Protein AF-C4A084-F1 (afdb_monomer_lite)

Sequence (92 aa):
CRCHHSLPILPFQRFTGQFCECDSLSCDRYKGQICGGHGVCQCGDCVCEEGWAGAACECTTSVDNCISSNGLICNNGGDCQCGVCRCDPFSY

Foldseek 3Di:
DADDDPDPPDPQWDQDDPVSQATFPQEDDDPNHALPVQAGRTRRATDGHPQFDDRSSQAGPDQPLQQDPVRDRVVVQADQTSSDGDGDPPRD

Structure (mmCIF, N/CA/C/O backbone):
data_AF-C4A084-F1
#
_entry.id   AF-C4A084-F1
#
loop_
_atom_site.group_PDB
_atom_site.id
_atom_site.type_symbol
_atom_site.label_atom_id
_atom_site.label_alt_id
_atom_site.label_comp_id
_atom_site.label_asym_id
_atom_site.label_entity_id
_atom_site.label_seq_id
_atom_site.pdbx_PDB_ins_code
_atom_site.Cartn_x
_atom_site.Cartn_y
_atom_site.Cartn_z
_atom_site.occupancy
_atom_site.B_iso_or_equiv
_atom_site.auth_seq_id
_atom_site.auth_comp_id
_atom_site.auth_asym_id
_atom_site.auth_atom_id
_atom_site.pdbx_PDB_model_num
ATOM 1 N N . CYS A 1 1 ? -23.176 -11.163 25.020 1.00 68.25 1 CYS A N 1
ATOM 2 C CA . CYS A 1 1 ? -22.638 -9.791 25.116 1.00 68.25 1 CYS A CA 1
ATOM 3 C C . CYS A 1 1 ? -22.740 -9.134 23.746 1.00 68.25 1 CYS A C 1
ATOM 5 O O . CYS A 1 1 ? -22.547 -9.830 22.758 1.00 68.25 1 CYS A O 1
ATOM 7 N N . ARG A 1 2 ? -23.105 -7.853 23.663 1.00 73.62 2 ARG A N 1
ATOM 8 C CA . ARG A 1 2 ? -23.054 -7.078 22.412 1.00 73.62 2 ARG A CA 1
ATOM 9 C C . ARG A 1 2 ? -22.171 -5.863 22.663 1.00 73.62 2 ARG A C 1
ATOM 11 O O . ARG A 1 2 ? -22.206 -5.331 23.770 1.00 73.62 2 ARG A O 1
ATOM 18 N N . CYS A 1 3 ? -21.390 -5.451 21.673 1.00 76.69 3 CYS A N 1
ATOM 19 C CA . CYS A 1 3 ? -20.558 -4.261 21.798 1.00 76.69 3 CYS A CA 1
ATOM 20 C C . CYS A 1 3 ? -21.436 -3.008 21.738 1.00 76.69 3 CYS A C 1
ATOM 22 O O . CYS A 1 3 ? -22.277 -2.877 20.849 1.00 76.69 3 CYS A O 1
ATOM 24 N N . HIS A 1 4 ? -21.271 -2.117 22.713 1.00 73.88 4 HIS A N 1
ATOM 25 C CA . HIS A 1 4 ? -21.988 -0.848 22.797 1.00 73.88 4 HIS A CA 1
ATOM 26 C C . HIS A 1 4 ? -20.999 0.292 22.579 1.00 73.88 4 HIS A C 1
ATOM 28 O O . HIS A 1 4 ? -19.939 0.322 23.196 1.00 73.88 4 HIS A O 1
ATOM 34 N N . HIS A 1 5 ? -21.349 1.232 21.706 1.00 72.06 5 HIS A N 1
ATOM 35 C CA . HIS A 1 5 ? -20.544 2.430 21.501 1.00 72.06 5 HIS A CA 1
ATOM 36 C C . HIS A 1 5 ? -20.829 3.404 22.646 1.00 72.06 5 HIS A C 1
ATOM 38 O O . HIS A 1 5 ? -21.983 3.738 22.908 1.00 72.06 5 HIS A O 1
ATOM 44 N N . SER A 1 6 ? -19.784 3.862 23.327 1.00 66.25 6 SER A N 1
ATOM 45 C CA . SER A 1 6 ? -19.874 4.856 24.401 1.00 66.25 6 SER A CA 1
ATOM 46 C C . SER A 1 6 ? -19.868 6.305 23.888 1.00 66.25 6 SER A C 1
ATOM 48 O O . SER A 1 6 ? -20.072 7.222 24.680 1.00 66.25 6 SER A O 1
ATOM 50 N N . LEU A 1 7 ? -19.672 6.533 22.578 1.00 61.47 7 LEU A N 1
ATOM 51 C CA . LEU A 1 7 ? -19.539 7.867 21.980 1.00 61.47 7 LEU A CA 1
ATOM 52 C C . LEU A 1 7 ? -20.443 8.054 20.740 1.00 61.47 7 LEU A C 1
ATOM 54 O O . LEU A 1 7 ? -20.287 7.330 19.757 1.00 61.47 7 LEU A O 1
ATOM 58 N N . PRO A 1 8 ? -21.349 9.052 20.729 1.00 61.00 8 PRO A N 1
ATOM 59 C CA . PRO A 1 8 ? -22.293 9.302 19.630 1.00 61.00 8 PRO A CA 1
ATOM 60 C C . PRO A 1 8 ? -21.698 10.053 18.418 1.00 61.00 8 PRO A C 1
ATOM 62 O O . PRO A 1 8 ? -22.443 10.502 17.553 1.00 61.00 8 PRO A O 1
ATOM 65 N N . ILE A 1 9 ? -20.373 10.215 18.343 1.00 55.59 9 ILE A N 1
ATOM 66 C CA . ILE A 1 9 ? -19.698 11.133 17.402 1.00 55.59 9 ILE A CA 1
ATOM 67 C C . ILE A 1 9 ? -18.982 10.449 16.230 1.00 55.59 9 ILE A C 1
ATOM 69 O O . ILE A 1 9 ? -18.622 11.132 15.274 1.00 55.59 9 ILE A O 1
ATOM 73 N N . LEU A 1 10 ? -18.795 9.126 16.253 1.00 56.38 10 LEU A N 1
ATOM 74 C CA . LEU A 1 10 ? -18.094 8.407 15.183 1.00 56.38 10 LEU A CA 1
ATOM 75 C C . LEU A 1 10 ? -18.975 7.283 14.616 1.00 56.38 10 LEU A C 1
ATOM 77 O O . LEU A 1 10 ? -18.906 6.150 15.088 1.00 56.38 10 LEU A O 1
ATOM 81 N N . PRO A 1 11 ? -19.788 7.554 13.574 1.00 58.59 11 PRO A N 1
ATOM 82 C CA . PRO A 1 11 ? -20.611 6.531 12.917 1.00 58.59 11 PRO A CA 1
ATOM 83 C C . PRO A 1 11 ? -19.793 5.408 12.244 1.00 58.59 11 PRO A C 1
ATOM 85 O O . PRO A 1 11 ? -20.367 4.410 11.812 1.00 58.59 11 PRO A O 1
ATOM 88 N N . PHE A 1 12 ? -18.464 5.551 12.179 1.00 60.22 12 PHE A N 1
ATOM 89 C CA . PHE A 1 12 ? -17.534 4.610 11.548 1.00 60.22 12 PHE A CA 1
ATOM 90 C C . PHE A 1 12 ? -16.740 3.735 12.530 1.00 60.22 12 PHE A C 1
ATOM 92 O O . PHE A 1 12 ? -16.077 2.799 12.090 1.00 60.22 12 PHE A O 1
ATOM 99 N N . GLN A 1 13 ? -16.796 4.007 13.837 1.00 66.94 13 GLN A N 1
ATOM 100 C CA . GLN A 1 13 ? -16.082 3.208 14.835 1.00 66.94 13 GLN A CA 1
ATOM 101 C C . GLN A 1 13 ? -16.926 1.998 15.195 1.00 66.94 13 GLN A C 1
ATOM 103 O O . GLN A 1 13 ? -17.996 2.160 15.769 1.00 66.94 13 GLN A O 1
ATOM 108 N N . ARG A 1 14 ? -16.489 0.799 14.815 1.00 72.38 14 ARG A N 1
ATOM 109 C CA . ARG A 1 14 ? -17.147 -0.463 15.150 1.00 72.38 14 ARG A CA 1
ATOM 110 C C . ARG A 1 14 ? -16.241 -1.256 16.066 1.00 72.38 14 ARG A C 1
ATOM 112 O O . ARG A 1 14 ? -15.103 -1.541 15.709 1.00 72.38 14 ARG A O 1
ATOM 119 N N . PHE A 1 15 ? -16.792 -1.647 17.208 1.00 77.44 15 PHE A N 1
ATOM 120 C CA . PHE A 1 15 ? -16.113 -2.549 18.123 1.00 77.44 15 PHE A CA 1
ATOM 121 C C . PHE A 1 15 ? -16.510 -3.997 17.828 1.00 77.44 15 PHE A C 1
ATOM 123 O O . PHE A 1 15 ? -17.701 -4.323 17.783 1.00 77.44 15 PHE A O 1
ATOM 130 N N . THR A 1 16 ? -15.520 -4.854 17.598 1.00 76.44 16 THR A N 1
ATOM 131 C CA . THR A 1 16 ? -15.676 -6.293 17.334 1.00 76.44 16 THR A CA 1
ATOM 132 C C . THR A 1 16 ? -14.849 -7.119 18.330 1.00 76.44 16 THR A C 1
ATOM 134 O O . THR A 1 16 ? -14.145 -6.564 19.171 1.00 76.44 16 THR A O 1
ATOM 137 N N . GLY A 1 17 ? -14.972 -8.450 18.290 1.00 77.94 17 GLY A N 1
ATOM 138 C CA . GLY A 1 17 ? -14.304 -9.356 19.237 1.00 77.94 17 GLY A CA 1
ATOM 139 C C . GLY A 1 17 ? -15.211 -9.832 20.376 1.00 77.94 17 GLY A C 1
ATOM 140 O O . GLY A 1 17 ? -16.299 -9.294 20.601 1.00 77.94 17 GLY A O 1
ATOM 141 N N . GLN A 1 18 ? -14.795 -10.892 21.074 1.00 81.12 18 GLN A N 1
ATOM 142 C CA . GLN A 1 18 ? -15.584 -11.502 22.157 1.00 81.12 18 GLN A CA 1
ATOM 143 C C . GLN A 1 18 ? -15.712 -10.562 23.365 1.00 81.12 18 GLN A C 1
ATOM 145 O O . GLN A 1 18 ? -16.722 -10.595 24.077 1.00 81.12 18 GLN A O 1
ATOM 150 N N . PHE A 1 19 ? -14.704 -9.718 23.568 1.00 84.06 19 PHE A N 1
ATOM 151 C CA . PHE A 1 19 ? -14.600 -8.755 24.655 1.00 84.06 19 PHE A CA 1
ATOM 152 C C . PHE A 1 19 ? -14.694 -7.305 24.157 1.00 84.06 19 PHE A C 1
ATOM 154 O O . PHE A 1 19 ? -14.484 -6.384 24.943 1.00 84.06 19 PHE A O 1
ATOM 161 N N . CYS A 1 20 ? -15.070 -7.097 22.887 1.00 81.06 20 CYS A N 1
ATOM 162 C CA . CYS A 1 20 ? -15.109 -5.788 22.227 1.00 81.06 20 CYS A CA 1
ATOM 163 C C . CYS A 1 20 ? -13.741 -5.083 22.207 1.00 81.06 20 CYS A C 1
ATOM 165 O O . CYS A 1 20 ? -13.657 -3.861 22.297 1.00 81.06 20 CYS A O 1
ATOM 167 N N . GLU A 1 21 ? -12.678 -5.878 22.122 1.00 80.12 21 GLU A N 1
ATOM 168 C CA . GLU A 1 21 ? -11.279 -5.467 22.147 1.00 80.12 21 GLU A CA 1
ATOM 169 C C . GLU A 1 21 ? -10.785 -4.888 20.812 1.00 80.12 21 GLU A C 1
ATOM 171 O O . GLU A 1 21 ? -9.768 -4.201 20.780 1.00 80.12 21 GLU A O 1
ATOM 176 N N . CYS A 1 22 ? -11.503 -5.148 19.719 1.00 81.88 22 CYS A N 1
ATOM 177 C CA . CYS A 1 22 ? -11.114 -4.744 18.374 1.00 81.88 22 CYS A CA 1
ATOM 178 C C . CYS A 1 22 ? -11.828 -3.465 17.956 1.00 81.88 22 CYS A C 1
ATOM 180 O O . CYS A 1 22 ? -13.055 -3.423 17.973 1.00 81.88 22 CYS A O 1
ATOM 182 N N . ASP A 1 23 ? -11.084 -2.469 17.484 1.00 79.06 23 ASP A N 1
ATOM 183 C CA . ASP A 1 23 ? -11.619 -1.226 16.928 1.00 79.06 23 ASP A CA 1
ATOM 184 C C . ASP A 1 23 ? -11.351 -1.156 15.413 1.00 79.06 23 ASP A C 1
ATOM 186 O O . ASP A 1 23 ? -10.242 -1.405 14.943 1.00 79.06 23 ASP A O 1
ATOM 190 N N . SER A 1 24 ? -12.377 -0.842 14.620 1.00 73.69 24 SER A N 1
ATOM 191 C CA . SER A 1 24 ? -12.263 -0.707 13.162 1.00 73.69 24 SER A CA 1
ATOM 192 C C . SER A 1 24 ? -11.627 0.608 12.680 1.00 73.69 24 SER A C 1
ATOM 194 O O . SER A 1 24 ? -11.582 0.851 11.475 1.00 73.69 24 SER A O 1
ATOM 196 N N . LEU A 1 25 ? -11.185 1.488 13.582 1.00 75.62 25 LEU A N 1
ATOM 197 C CA . LEU A 1 25 ? -10.520 2.760 13.275 1.00 75.62 25 LEU A CA 1
ATOM 198 C C . LEU A 1 25 ? -9.068 2.832 13.755 1.00 75.62 25 LEU A C 1
ATOM 200 O O . LEU A 1 25 ? -8.388 3.815 13.456 1.00 75.62 25 LEU A O 1
ATOM 204 N N . SER A 1 26 ? -8.594 1.824 14.486 1.00 82.19 26 SER A N 1
ATOM 205 C CA . SER A 1 26 ? -7.250 1.799 15.070 1.00 82.19 26 SER A CA 1
ATOM 206 C C . SER A 1 26 ? -6.164 1.254 14.138 1.00 82.19 26 SER A C 1
ATOM 208 O O . SER A 1 26 ? -5.034 1.094 14.584 1.00 82.19 26 SER A O 1
ATOM 210 N N . CYS A 1 27 ? -6.479 0.964 12.873 1.00 88.25 27 CYS A N 1
ATOM 211 C CA . CYS A 1 27 ? -5.481 0.510 11.904 1.00 88.25 27 CYS A CA 1
ATOM 212 C C . CYS A 1 27 ? -4.603 1.650 11.373 1.00 88.25 27 CYS A C 1
ATOM 214 O O . CYS A 1 27 ? -4.960 2.834 11.443 1.00 88.25 27 CYS A O 1
ATOM 216 N N . ASP A 1 28 ? -3.480 1.264 10.769 1.00 89.50 28 ASP A N 1
ATOM 217 C CA . ASP A 1 28 ? -2.538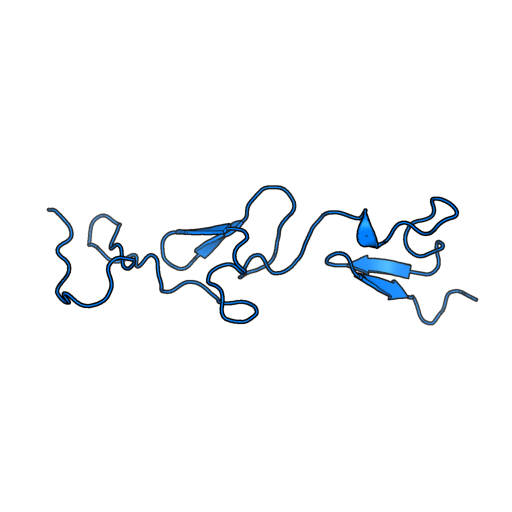 2.196 10.169 1.00 89.50 28 ASP A CA 1
ATOM 218 C C . ASP A 1 28 ? -3.162 3.025 9.044 1.00 89.50 28 ASP A C 1
ATOM 220 O O . ASP A 1 28 ? -4.083 2.617 8.322 1.00 89.50 28 ASP A O 1
ATOM 224 N N . ARG A 1 29 ? -2.640 4.244 8.903 1.00 92.06 29 ARG A N 1
ATOM 225 C CA . ARG A 1 29 ? -3.089 5.205 7.903 1.00 92.06 29 ARG A CA 1
ATOM 226 C C . ARG A 1 29 ? -1.984 5.498 6.913 1.00 92.06 29 ARG A C 1
ATOM 228 O O . ARG A 1 29 ? -0.877 5.862 7.298 1.00 92.06 29 ARG A O 1
ATOM 235 N N . TYR A 1 30 ? -2.342 5.496 5.638 1.00 92.94 30 TYR A N 1
ATOM 236 C CA . TYR A 1 30 ? -1.489 5.990 4.572 1.00 92.94 30 TYR A CA 1
ATOM 237 C C . TYR A 1 30 ? -2.165 7.173 3.885 1.00 92.94 30 TYR A C 1
ATOM 239 O O . TYR A 1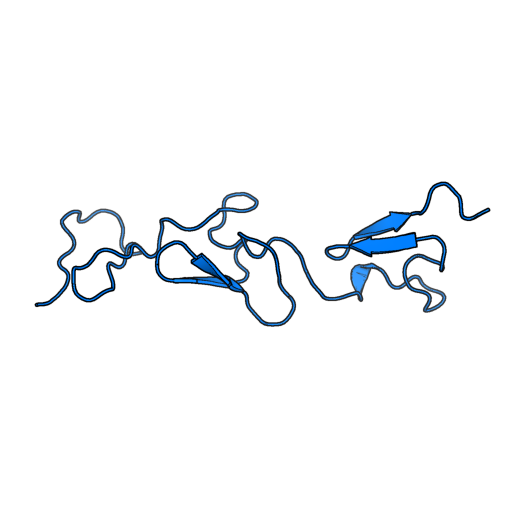 30 ? -3.353 7.130 3.570 1.00 92.94 30 TYR A O 1
ATOM 247 N N . LYS A 1 31 ? -1.429 8.283 3.731 1.00 89.81 31 LYS A N 1
ATOM 248 C CA . LYS A 1 31 ? -1.945 9.554 3.177 1.00 89.81 31 LYS A CA 1
ATOM 249 C C . LYS A 1 31 ? -3.260 10.032 3.831 1.00 89.81 31 LYS A C 1
ATOM 251 O O . LYS A 1 31 ? -4.108 10.640 3.186 1.00 89.81 31 LYS A O 1
ATOM 256 N N . GLY A 1 32 ? -3.427 9.764 5.129 1.00 88.56 32 GLY A N 1
ATOM 257 C CA . GLY A 1 32 ? -4.606 10.150 5.919 1.00 88.56 32 GLY A CA 1
ATOM 258 C C . GLY A 1 32 ? -5.788 9.170 5.862 1.00 88.56 32 GLY A C 1
ATOM 259 O O . GLY A 1 32 ? -6.723 9.311 6.656 1.00 88.56 32 GLY A O 1
ATOM 260 N N . GLN A 1 33 ? -5.736 8.149 5.004 1.00 91.06 33 GLN A N 1
ATOM 261 C CA . GLN A 1 33 ? -6.775 7.127 4.871 1.00 91.06 33 GLN A CA 1
ATOM 262 C C . GLN A 1 33 ? -6.400 5.857 5.639 1.00 91.06 33 GLN A C 1
ATOM 264 O O . GLN A 1 33 ? -5.253 5.420 5.596 1.00 91.06 33 GLN A O 1
ATOM 269 N N . ILE A 1 34 ? -7.368 5.280 6.355 1.00 89.50 34 ILE A N 1
ATOM 270 C CA . ILE A 1 34 ? -7.205 3.997 7.056 1.00 89.50 34 ILE A CA 1
ATOM 271 C C . ILE A 1 34 ? -6.985 2.911 6.007 1.00 89.50 34 ILE A C 1
ATOM 273 O O . ILE A 1 34 ? -7.717 2.878 5.016 1.00 89.50 34 ILE A O 1
ATOM 277 N N . CYS A 1 35 ? -5.961 2.079 6.201 1.00 92.62 35 CYS A N 1
ATOM 278 C CA . CYS A 1 35 ? -5.545 1.070 5.228 1.00 92.62 35 CYS A CA 1
ATOM 279 C C . CYS A 1 35 ? -5.363 1.651 3.820 1.00 92.62 35 CYS A C 1
ATOM 281 O O . CYS A 1 35 ? -5.745 1.031 2.832 1.00 92.62 35 CYS A O 1
ATOM 283 N N . GLY A 1 36 ? -4.881 2.900 3.734 1.00 92.56 36 GLY A N 1
ATOM 284 C CA . GLY A 1 36 ? -4.596 3.574 2.468 1.00 92.56 36 GLY A CA 1
ATOM 285 C C . GLY A 1 36 ? -5.815 3.780 1.570 1.00 92.56 36 GLY A C 1
ATOM 286 O O . GLY A 1 36 ? -5.644 4.199 0.435 1.00 92.56 36 GLY A O 1
ATOM 287 N N . GLY A 1 37 ? -7.028 3.498 2.065 1.00 92.81 37 GLY A N 1
ATOM 288 C CA . GLY A 1 37 ? -8.243 3.437 1.252 1.00 92.81 37 GLY A CA 1
ATOM 289 C C . GLY A 1 37 ? -8.363 2.177 0.385 1.00 92.81 37 GLY A C 1
ATOM 290 O O . GLY A 1 37 ? -9.299 2.096 -0.403 1.00 92.81 37 GLY A O 1
ATOM 291 N N . HIS A 1 38 ? -7.452 1.213 0.539 1.00 94.12 38 HIS A N 1
ATOM 292 C CA . HIS A 1 38 ? -7.319 0.002 -0.280 1.00 94.12 38 HIS A CA 1
ATOM 293 C C . HIS A 1 38 ? -7.410 -1.277 0.558 1.00 94.12 38 HIS A C 1
ATOM 295 O O . HIS A 1 38 ? -6.768 -2.290 0.277 1.00 94.12 38 HIS A O 1
ATOM 301 N N . GLY A 1 39 ? -8.164 -1.218 1.650 1.00 92.81 39 GLY A N 1
ATOM 302 C CA . GLY A 1 39 ? -8.303 -2.329 2.571 1.00 92.81 39 GLY A CA 1
ATOM 303 C C . GLY A 1 39 ? -9.348 -2.074 3.639 1.00 92.81 39 GLY A C 1
ATOM 304 O O . GLY A 1 39 ? -9.827 -0.954 3.840 1.00 92.81 39 GLY A O 1
ATOM 305 N N . VAL A 1 40 ? -9.684 -3.142 4.350 1.00 89.38 40 VAL A N 1
ATOM 306 C CA . VAL A 1 40 ? -10.624 -3.122 5.465 1.00 89.38 40 VAL A CA 1
ATOM 307 C C . VAL A 1 40 ? -9.852 -3.292 6.764 1.00 89.38 40 VAL A C 1
ATOM 309 O O . VAL A 1 40 ? -9.081 -4.233 6.925 1.00 89.38 40 VAL A O 1
ATOM 312 N N . CYS A 1 41 ? -10.084 -2.388 7.711 1.00 88.31 41 CYS A N 1
ATOM 313 C CA . CYS A 1 41 ? -9.507 -2.491 9.044 1.00 88.31 41 CYS A CA 1
ATOM 314 C C . CYS A 1 41 ? -10.210 -3.587 9.852 1.00 88.31 41 CYS A C 1
ATOM 316 O O . CYS A 1 41 ? -11.411 -3.498 10.132 1.00 88.31 41 CYS A O 1
ATOM 318 N N . GLN A 1 42 ? -9.453 -4.602 10.257 1.00 87.00 42 GLN A N 1
ATOM 319 C CA . GLN A 1 42 ? -9.914 -5.713 11.071 1.00 87.00 42 GLN A CA 1
ATOM 320 C C . GLN A 1 42 ? -9.057 -5.813 12.336 1.00 87.00 42 GLN A C 1
ATOM 322 O O . GLN A 1 42 ? -7.974 -6.376 12.330 1.00 87.00 42 GLN A O 1
ATOM 327 N N . CYS A 1 43 ? -9.580 -5.292 13.451 1.00 83.00 43 CYS A N 1
ATOM 328 C CA . CYS A 1 43 ? -8.944 -5.392 14.771 1.00 83.00 43 CYS A CA 1
ATOM 329 C C . CYS A 1 43 ? -7.528 -4.787 14.866 1.00 83.00 43 CYS A C 1
ATOM 331 O O . CYS A 1 43 ? -6.671 -5.320 15.560 1.00 83.00 43 CYS A O 1
ATOM 333 N N . GLY A 1 44 ? -7.280 -3.663 14.192 1.00 83.56 44 GLY A N 1
ATOM 334 C CA . GLY A 1 44 ? -5.956 -3.028 14.167 1.00 83.56 44 GLY A CA 1
ATOM 335 C C . GLY A 1 44 ? -5.066 -3.478 13.008 1.00 83.56 44 GLY A C 1
ATOM 336 O O . GLY A 1 44 ? -4.120 -2.766 12.690 1.00 83.56 44 GLY A O 1
ATOM 337 N N . ASP A 1 45 ? -5.431 -4.554 12.309 1.00 88.75 45 ASP A N 1
ATOM 338 C CA . ASP A 1 45 ? -4.738 -5.004 11.106 1.00 88.75 45 ASP A CA 1
ATOM 339 C C . ASP A 1 45 ? -5.493 -4.600 9.837 1.00 88.75 45 ASP A C 1
ATOM 341 O O . ASP A 1 45 ? -6.720 -4.715 9.743 1.00 88.75 45 ASP A O 1
ATOM 345 N N . CYS A 1 46 ? -4.760 -4.144 8.826 1.00 92.06 46 CYS A N 1
ATOM 346 C CA . CYS A 1 46 ? -5.330 -3.862 7.518 1.00 92.06 46 CYS A CA 1
ATOM 347 C C . CYS A 1 46 ? -5.391 -5.123 6.659 1.00 92.06 46 CYS A C 1
ATOM 349 O O . CYS A 1 46 ? -4.369 -5.689 6.275 1.00 92.06 46 CYS A O 1
ATOM 351 N N . VAL A 1 47 ? -6.605 -5.530 6.301 1.00 93.06 47 VAL A N 1
ATOM 352 C CA . VAL A 1 47 ? -6.836 -6.563 5.293 1.00 93.06 47 VAL A CA 1
ATOM 353 C C . VAL A 1 47 ? -6.906 -5.879 3.936 1.00 93.06 47 VAL A C 1
ATOM 355 O O . VAL A 1 47 ? -7.911 -5.248 3.605 1.00 93.06 47 VAL A O 1
ATOM 358 N N . CYS A 1 48 ? -5.815 -5.960 3.180 1.00 95.00 48 CYS A N 1
ATOM 359 C CA . CYS A 1 48 ? -5.699 -5.298 1.886 1.00 95.00 48 CYS A CA 1
ATOM 360 C C . CYS A 1 48 ? -6.560 -5.954 0.810 1.00 95.00 48 CYS A C 1
ATOM 362 O O . CYS A 1 48 ? -6.752 -7.171 0.792 1.00 95.00 48 CYS A O 1
ATOM 364 N N . GLU A 1 49 ? -7.069 -5.124 -0.095 1.00 95.19 49 GLU A N 1
ATOM 365 C CA . GLU A 1 49 ? -7.738 -5.567 -1.311 1.00 95.19 49 GLU A CA 1
ATOM 366 C C . GLU A 1 49 ? -6.746 -6.251 -2.265 1.00 95.19 49 GLU A C 1
ATOM 368 O O . GLU A 1 49 ? -5.528 -6.058 -2.184 1.00 95.19 49 GLU A O 1
ATOM 373 N N . GLU A 1 50 ? -7.264 -7.054 -3.198 1.00 94.19 50 GLU A N 1
ATOM 374 C CA . GLU A 1 50 ? -6.435 -7.649 -4.247 1.00 94.19 50 GLU A CA 1
ATOM 375 C C . GLU A 1 50 ? -5.696 -6.551 -5.024 1.00 94.19 50 GLU A C 1
ATOM 377 O O . GLU A 1 50 ? -6.280 -5.545 -5.425 1.00 94.19 50 GLU A O 1
ATOM 382 N N . GLY A 1 51 ? -4.392 -6.736 -5.234 1.00 92.50 51 GLY A N 1
ATOM 383 C CA . GLY A 1 51 ? -3.562 -5.712 -5.870 1.00 92.50 51 GLY A CA 1
ATOM 384 C C . GLY A 1 51 ? -2.873 -4.747 -4.897 1.00 92.50 51 GLY A C 1
ATOM 385 O O . GLY A 1 51 ? -2.160 -3.855 -5.363 1.00 92.50 51 GLY A O 1
ATOM 386 N N . TRP A 1 52 ? -3.052 -4.912 -3.579 1.00 95.00 52 TRP A N 1
ATOM 387 C CA . TRP A 1 52 ? -2.453 -4.064 -2.543 1.00 95.00 52 TRP A CA 1
ATOM 388 C C . TRP A 1 52 ? -1.764 -4.865 -1.436 1.00 95.00 52 TRP A C 1
ATOM 390 O O . TRP A 1 52 ? -2.133 -5.992 -1.114 1.00 95.00 52 TRP A O 1
ATOM 400 N N . ALA A 1 53 ? -0.730 -4.267 -0.858 1.00 92.88 53 ALA A N 1
ATOM 401 C CA . ALA A 1 53 ? 0.111 -4.827 0.188 1.00 92.88 53 ALA A CA 1
ATOM 402 C C . ALA A 1 53 ? 0.679 -3.709 1.079 1.00 92.88 53 ALA A C 1
ATOM 404 O O . ALA A 1 53 ? 0.545 -2.521 0.780 1.00 92.88 53 ALA A O 1
ATOM 405 N N . GLY A 1 54 ? 1.355 -4.097 2.159 1.00 92.44 54 GLY A N 1
ATOM 406 C CA . GLY A 1 54 ? 1.885 -3.175 3.168 1.00 92.44 54 GLY A CA 1
ATOM 407 C C . GLY A 1 54 ? 1.011 -3.122 4.420 1.00 92.44 54 GLY A C 1
ATOM 408 O O . GLY A 1 54 ? -0.105 -3.639 4.428 1.00 92.44 54 GLY A O 1
ATOM 409 N N . ALA A 1 55 ? 1.536 -2.529 5.492 1.00 91.88 55 ALA A N 1
ATOM 410 C CA . ALA A 1 55 ? 0.853 -2.485 6.789 1.00 91.88 55 ALA A CA 1
ATOM 411 C C . ALA A 1 55 ? -0.419 -1.625 6.747 1.00 91.88 55 ALA A C 1
ATOM 413 O O . ALA A 1 55 ? -1.400 -1.914 7.423 1.00 91.88 55 ALA A O 1
ATOM 414 N N . ALA A 1 56 ? -0.419 -0.600 5.898 1.00 93.81 56 ALA A N 1
ATOM 415 C CA . ALA A 1 56 ? -1.538 0.287 5.649 1.00 93.81 56 ALA A CA 1
ATOM 416 C C . ALA A 1 56 ? -2.068 0.131 4.217 1.00 93.81 56 ALA A C 1
ATOM 418 O O . ALA A 1 56 ? -2.650 1.078 3.699 1.00 93.81 56 ALA A O 1
ATOM 419 N N . CYS A 1 57 ? -1.844 -1.012 3.557 1.00 95.38 57 CYS A N 1
ATOM 420 C CA . CYS A 1 57 ? -2.203 -1.241 2.151 1.00 95.38 57 CYS A CA 1
ATOM 421 C C . CYS A 1 57 ? -1.735 -0.117 1.212 1.00 95.38 57 CYS A C 1
ATOM 423 O O . CYS A 1 57 ? -2.429 0.291 0.284 1.00 95.38 57 CYS A O 1
ATOM 425 N N . GLU A 1 58 ? -0.555 0.428 1.488 1.00 93.50 58 GLU A N 1
ATOM 426 C CA . GLU A 1 58 ? 0.022 1.572 0.792 1.00 93.50 58 GLU A CA 1
ATOM 427 C C . GLU A 1 58 ? 0.717 1.205 -0.522 1.00 93.50 58 GLU A C 1
ATOM 429 O O . GLU A 1 58 ? 1.036 2.081 -1.330 1.00 93.50 58 GLU A O 1
ATOM 434 N N . CYS A 1 59 ? 0.998 -0.080 -0.721 1.00 94.69 59 CYS A N 1
ATOM 435 C CA . CYS A 1 59 ? 1.837 -0.579 -1.794 1.00 94.69 59 CYS A CA 1
ATOM 436 C C . CYS A 1 59 ? 0.991 -1.339 -2.809 1.00 94.69 59 CYS A C 1
ATOM 438 O O . CYS A 1 59 ? 0.455 -2.397 -2.492 1.00 94.69 59 CYS A O 1
ATOM 440 N N . THR A 1 60 ? 0.895 -0.848 -4.044 1.00 93.06 60 THR A N 1
ATOM 441 C CA . THR A 1 60 ? 0.261 -1.641 -5.101 1.00 93.06 60 THR A CA 1
ATOM 442 C C . THR A 1 60 ? 1.182 -2.775 -5.550 1.00 93.06 60 THR A C 1
ATOM 444 O O . THR A 1 60 ? 2.383 -2.581 -5.746 1.00 93.06 60 THR A O 1
AT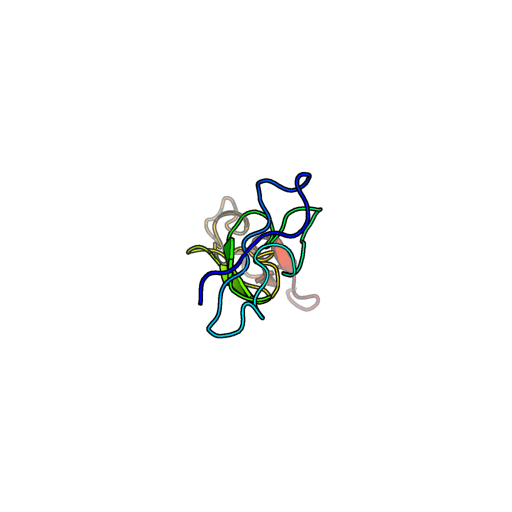OM 447 N N . THR A 1 61 ? 0.624 -3.970 -5.720 1.00 91.06 61 THR A N 1
ATOM 448 C CA . THR A 1 61 ? 1.315 -5.124 -6.306 1.00 91.06 61 THR A CA 1
ATOM 449 C C . THR A 1 61 ? 1.196 -5.158 -7.830 1.00 91.06 61 THR A C 1
ATOM 451 O O . THR A 1 61 ? 1.838 -5.991 -8.469 1.00 91.06 61 THR A O 1
ATOM 454 N N . SER A 1 62 ? 0.416 -4.246 -8.429 1.00 91.44 62 SER A N 1
ATOM 455 C CA . SER A 1 62 ? 0.378 -4.082 -9.881 1.00 91.44 62 SER A CA 1
ATOM 456 C C . SER A 1 62 ? 1.688 -3.480 -10.395 1.00 91.44 62 SER A C 1
ATOM 458 O O . SER A 1 62 ? 2.255 -2.548 -9.817 1.00 91.44 62 SER A O 1
ATOM 460 N N . VAL A 1 63 ? 2.140 -4.005 -11.533 1.00 90.94 63 VAL A N 1
ATOM 461 C CA . VAL A 1 63 ? 3.292 -3.498 -12.286 1.00 90.94 63 VAL A CA 1
ATOM 462 C C . VAL A 1 63 ? 2.881 -2.606 -13.453 1.00 90.94 63 VAL A C 1
ATOM 464 O O . VAL A 1 63 ? 3.756 -2.108 -14.153 1.00 90.94 63 VAL A O 1
ATOM 467 N N . ASP A 1 64 ? 1.583 -2.363 -13.658 1.00 91.38 64 ASP A N 1
ATOM 468 C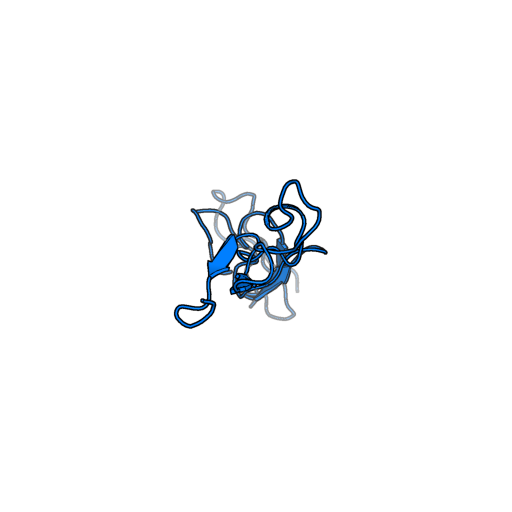 CA . ASP A 1 64 ? 1.067 -1.644 -14.832 1.00 91.38 64 ASP A CA 1
ATOM 469 C C . ASP A 1 64 ? 1.689 -0.247 -14.960 1.00 91.38 64 ASP A C 1
ATOM 471 O O . ASP A 1 64 ? 2.107 0.163 -16.041 1.00 91.38 64 ASP A O 1
ATOM 475 N N . ASN A 1 65 ? 1.855 0.449 -13.831 1.00 89.94 65 ASN A N 1
ATOM 476 C CA . ASN A 1 65 ? 2.483 1.775 -13.771 1.00 89.94 65 ASN A CA 1
ATOM 477 C C . ASN A 1 65 ? 4.002 1.759 -14.028 1.00 89.94 65 ASN A C 1
ATOM 479 O O . ASN A 1 65 ? 4.607 2.810 -14.229 1.00 89.94 65 ASN A O 1
ATOM 483 N N . CYS A 1 66 ? 4.625 0.583 -14.010 1.00 93.38 66 CYS A N 1
ATOM 484 C CA . CYS A 1 66 ? 6.055 0.390 -14.232 1.00 93.38 66 CYS A CA 1
ATOM 485 C C . CYS A 1 66 ? 6.385 -0.095 -15.650 1.00 93.38 66 CYS A C 1
ATOM 487 O O . CYS A 1 66 ? 7.565 -0.179 -16.001 1.00 93.38 66 CYS A O 1
ATOM 489 N N . ILE A 1 67 ? 5.381 -0.431 -16.464 1.00 93.56 67 ILE A N 1
ATOM 490 C CA . ILE A 1 67 ? 5.580 -0.858 -17.850 1.00 93.56 67 ILE A CA 1
ATOM 491 C C . ILE A 1 67 ? 5.854 0.382 -18.710 1.00 93.56 67 ILE A C 1
ATOM 493 O O . ILE A 1 67 ? 5.028 1.285 -18.820 1.00 93.56 67 ILE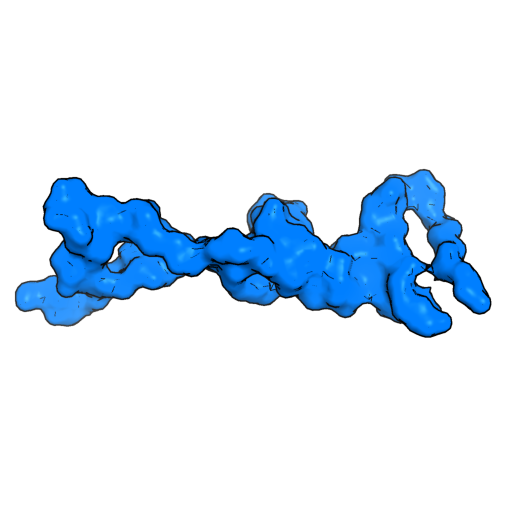 A O 1
ATOM 497 N N . SER A 1 68 ? 7.034 0.439 -19.329 1.00 90.50 68 SER A N 1
ATOM 498 C CA . SER A 1 68 ? 7.386 1.490 -20.291 1.00 90.50 68 SER A CA 1
ATOM 499 C C . SER A 1 68 ? 6.723 1.266 -21.653 1.00 90.50 68 SER A C 1
ATOM 501 O O . SER A 1 68 ? 6.191 0.200 -21.953 1.00 90.50 68 SER A O 1
ATOM 503 N N . SER A 1 69 ? 6.795 2.269 -22.530 1.00 91.44 69 SER A N 1
ATOM 504 C CA . SER A 1 69 ? 6.231 2.220 -23.890 1.00 91.44 69 SER A CA 1
ATOM 505 C C . SER A 1 69 ? 6.788 1.092 -24.771 1.00 91.44 69 SER A C 1
ATOM 507 O O . SER A 1 69 ? 6.156 0.707 -25.751 1.00 91.44 69 SER A O 1
ATOM 509 N N . ASN A 1 70 ? 7.952 0.547 -24.421 1.00 90.56 70 ASN A N 1
ATOM 510 C CA . ASN A 1 70 ? 8.575 -0.617 -25.054 1.00 90.56 70 ASN A CA 1
ATOM 511 C C . ASN A 1 70 ? 8.095 -1.969 -24.483 1.00 90.56 70 ASN A C 1
ATOM 513 O O . ASN A 1 70 ? 8.598 -3.008 -24.902 1.00 90.56 70 ASN A O 1
ATOM 517 N N . GLY A 1 71 ? 7.162 -1.973 -23.526 1.00 91.31 71 GLY A N 1
ATOM 518 C CA . GLY A 1 71 ? 6.653 -3.176 -22.864 1.00 91.31 71 GLY A CA 1
ATOM 519 C C . GLY A 1 71 ? 7.562 -3.737 -21.765 1.00 91.31 71 GLY A C 1
ATOM 520 O O . GLY A 1 71 ? 7.230 -4.761 -21.174 1.00 91.31 71 GLY A O 1
ATOM 521 N N . LEU A 1 72 ? 8.696 -3.092 -21.471 1.00 91.88 72 LEU A N 1
ATOM 522 C CA . LEU A 1 72 ? 9.612 -3.526 -20.417 1.00 91.88 72 LEU A CA 1
ATOM 523 C C . LEU A 1 72 ? 9.223 -2.911 -19.071 1.00 91.88 72 LEU A C 1
ATOM 525 O O . LEU A 1 72 ? 8.953 -1.712 -18.978 1.00 91.88 72 LEU A O 1
ATOM 529 N N . ILE A 1 73 ? 9.275 -3.718 -18.011 1.00 91.56 73 ILE A N 1
ATOM 530 C CA . ILE A 1 73 ? 9.148 -3.234 -16.633 1.00 91.56 73 ILE A CA 1
ATOM 531 C C . ILE A 1 73 ? 10.420 -2.454 -16.296 1.00 91.56 73 ILE A C 1
ATOM 533 O O . ILE A 1 73 ? 11.524 -2.989 -16.392 1.00 91.56 73 ILE A O 1
ATOM 537 N N . CYS A 1 74 ? 10.269 -1.171 -15.962 1.00 91.94 74 CYS A N 1
ATOM 538 C CA . CYS A 1 74 ? 11.363 -0.274 -15.578 1.00 91.94 74 CYS A CA 1
ATOM 539 C C . CYS A 1 74 ? 12.557 -0.275 -16.551 1.00 91.94 74 CYS A C 1
ATOM 541 O O . CYS A 1 74 ? 13.705 -0.139 -16.136 1.00 91.94 74 CYS A O 1
ATOM 543 N N . ASN A 1 75 ? 12.291 -0.451 -17.855 1.00 90.88 75 ASN A N 1
ATOM 544 C CA . ASN A 1 75 ? 13.308 -0.579 -18.909 1.00 90.88 75 ASN A CA 1
ATOM 545 C C . ASN A 1 75 ? 14.393 -1.637 -18.633 1.00 90.88 75 ASN A C 1
ATOM 547 O O . ASN A 1 75 ? 15.484 -1.539 -19.186 1.00 90.88 75 ASN A O 1
ATOM 551 N N . ASN A 1 76 ? 14.101 -2.650 -17.807 1.00 89.25 76 ASN A N 1
ATOM 552 C CA . ASN A 1 76 ? 15.066 -3.668 -17.374 1.00 89.25 76 ASN A CA 1
ATOM 553 C C . ASN A 1 76 ? 16.286 -3.094 -16.612 1.00 89.25 76 ASN A C 1
ATOM 555 O O . ASN A 1 76 ? 17.322 -3.743 -16.512 1.00 89.25 76 ASN A O 1
ATOM 559 N N . GLY A 1 77 ? 16.168 -1.864 -16.099 1.00 90.06 77 GLY A N 1
ATOM 560 C CA . GLY A 1 77 ? 17.203 -1.152 -15.341 1.00 90.06 77 GLY A CA 1
ATOM 561 C C . GLY A 1 77 ? 16.870 -1.015 -13.856 1.00 90.06 77 GLY A C 1
ATOM 562 O O . GLY A 1 77 ? 17.332 -0.088 -13.197 1.00 90.06 77 GLY A O 1
ATOM 563 N N . GLY A 1 78 ? 15.991 -1.866 -13.331 1.00 91.44 78 GLY A N 1
ATOM 564 C CA . GLY A 1 78 ? 15.588 -1.852 -11.930 1.00 91.44 78 GLY A CA 1
ATOM 565 C C . GLY A 1 78 ? 14.294 -2.608 -11.675 1.00 91.44 78 GLY A C 1
ATOM 566 O O . GLY A 1 78 ? 13.757 -3.268 -12.565 1.00 91.44 78 GLY A O 1
ATOM 567 N N . ASP A 1 79 ? 13.775 -2.452 -10.461 1.00 91.38 79 ASP A N 1
ATOM 568 C CA . ASP A 1 79 ? 12.623 -3.199 -9.965 1.00 91.38 79 ASP A CA 1
ATOM 569 C C . ASP A 1 79 ? 11.397 -2.302 -9.787 1.00 91.38 79 ASP A C 1
ATOM 571 O O . ASP A 1 79 ? 11.488 -1.168 -9.311 1.00 91.38 79 ASP A O 1
ATOM 575 N N . CYS A 1 80 ? 10.216 -2.828 -10.108 1.00 92.88 80 CYS A N 1
ATOM 576 C CA . CYS A 1 80 ? 8.958 -2.166 -9.783 1.00 92.88 80 CYS A CA 1
ATOM 577 C C . CYS A 1 80 ? 8.589 -2.441 -8.322 1.00 92.88 80 CYS A C 1
ATOM 579 O O . CYS A 1 80 ? 8.295 -3.577 -7.953 1.00 92.88 80 CYS A O 1
ATOM 581 N N . GLN A 1 81 ? 8.580 -1.403 -7.487 1.00 92.25 81 GLN A N 1
ATOM 582 C CA . GLN A 1 81 ? 8.198 -1.493 -6.081 1.00 92.25 81 GLN A CA 1
ATOM 583 C C . GLN A 1 81 ? 7.035 -0.543 -5.808 1.00 92.25 81 GLN A C 1
ATOM 585 O O . GLN A 1 81 ? 7.161 0.667 -5.983 1.00 92.25 81 GLN A O 1
ATOM 590 N N . CYS A 1 82 ? 5.896 -1.088 -5.373 1.00 91.94 82 CYS A N 1
ATOM 591 C CA . CYS A 1 82 ? 4.693 -0.310 -5.064 1.00 91.94 82 CYS A CA 1
ATOM 592 C C . CYS A 1 82 ? 4.198 0.556 -6.237 1.00 91.94 82 CYS A C 1
ATOM 594 O O . CYS A 1 82 ? 3.783 1.698 -6.035 1.00 91.94 82 CYS A O 1
ATOM 596 N N . GLY A 1 83 ? 4.284 0.041 -7.469 1.00 91.00 83 GLY A N 1
ATOM 597 C CA . GLY A 1 83 ? 3.921 0.775 -8.687 1.00 91.00 83 GLY A CA 1
ATOM 598 C C . GLY A 1 83 ? 4.908 1.878 -9.085 1.00 91.00 83 GLY A C 1
ATOM 599 O O . GLY A 1 83 ? 4.586 2.698 -9.943 1.00 91.00 83 GLY A O 1
ATOM 600 N N . VAL A 1 84 ? 6.094 1.918 -8.470 1.00 92.31 84 VAL A N 1
ATOM 601 C CA . VAL A 1 84 ? 7.156 2.883 -8.768 1.00 92.31 84 VAL A CA 1
ATOM 602 C C . VAL A 1 84 ? 8.423 2.141 -9.176 1.00 92.31 84 VAL A C 1
ATOM 604 O O . VAL A 1 84 ? 8.886 1.241 -8.477 1.00 92.31 84 VAL A O 1
ATOM 607 N N . CYS A 1 85 ? 9.021 2.542 -10.296 1.00 93.12 85 CYS A N 1
ATOM 608 C CA . CYS A 1 85 ? 10.310 2.008 -10.718 1.00 93.12 85 CYS A CA 1
ATOM 609 C C . CYS A 1 85 ? 11.434 2.502 -9.811 1.00 93.12 85 CYS A C 1
ATOM 611 O O . CYS A 1 85 ? 11.728 3.698 -9.757 1.00 93.12 85 CYS A O 1
ATOM 613 N N . ARG A 1 86 ? 12.087 1.568 -9.125 1.00 92.81 86 ARG A N 1
ATOM 614 C CA . ARG A 1 86 ? 13.315 1.802 -8.378 1.00 92.81 86 ARG A CA 1
ATOM 615 C C . ARG A 1 86 ? 14.482 1.312 -9.235 1.00 92.81 86 ARG A C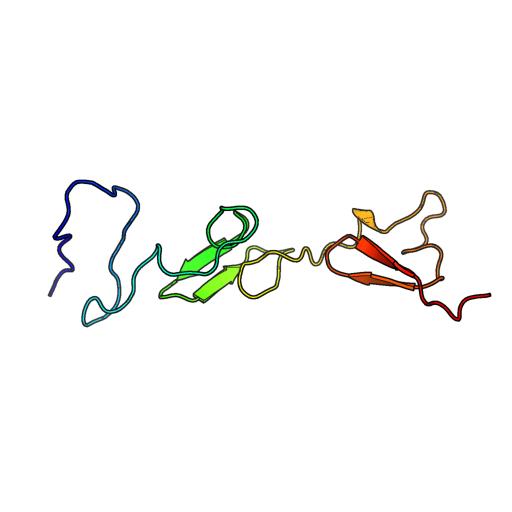 1
ATOM 617 O O . ARG A 1 86 ? 14.748 0.116 -9.301 1.00 92.81 86 ARG A O 1
ATOM 624 N N . CYS A 1 87 ? 15.130 2.247 -9.928 1.00 90.69 87 CYS A N 1
ATOM 625 C CA . CYS A 1 87 ? 16.266 1.943 -10.797 1.00 90.69 87 CYS A CA 1
ATOM 626 C C . CYS A 1 87 ? 17.459 1.426 -9.985 1.00 90.69 87 CYS A C 1
ATOM 628 O O . CYS A 1 87 ? 17.765 1.972 -8.920 1.00 90.69 87 CYS A O 1
ATOM 630 N N . ASP A 1 88 ? 18.137 0.406 -10.504 1.00 86.56 88 ASP A N 1
ATOM 631 C CA . ASP A 1 88 ? 19.379 -0.088 -9.928 1.00 86.56 88 ASP A CA 1
ATOM 632 C C . ASP A 1 88 ? 20.523 0.871 -10.312 1.00 86.56 88 ASP A C 1
ATOM 634 O O . ASP A 1 88 ? 20.706 1.175 -11.495 1.00 86.56 88 ASP A O 1
ATOM 638 N N . PRO A 1 89 ? 21.306 1.388 -9.349 1.00 77.62 89 PRO A N 1
ATOM 639 C CA . PRO A 1 89 ? 22.412 2.296 -9.646 1.00 77.62 89 PRO A CA 1
ATOM 640 C C . PRO A 1 89 ? 23.544 1.658 -10.477 1.00 77.62 89 PRO A C 1
ATOM 642 O O . PRO A 1 89 ? 24.419 2.387 -10.943 1.00 77.62 89 PRO A O 1
ATOM 645 N N . PHE A 1 90 ? 23.549 0.336 -10.671 1.00 72.62 90 PHE A N 1
ATOM 646 C CA . PHE A 1 90 ? 24.568 -0.406 -11.416 1.00 72.62 90 PHE A CA 1
ATOM 647 C C . PHE A 1 90 ? 24.112 -0.910 -12.795 1.00 72.62 90 PHE A C 1
ATOM 649 O O . PHE A 1 90 ? 24.905 -1.565 -13.470 1.00 72.62 90 PHE A O 1
ATOM 656 N N . SER A 1 91 ? 22.891 -0.607 -13.254 1.00 62.22 91 SER A N 1
ATOM 657 C CA . SER A 1 91 ? 22.470 -0.935 -14.625 1.00 62.22 91 SER A CA 1
ATOM 658 C C . SER A 1 91 ? 23.018 0.102 -15.623 1.00 62.22 91 SER A C 1
ATOM 660 O O . SER A 1 91 ? 22.383 1.136 -15.848 1.00 62.22 91 SER A O 1
ATOM 662 N N . TYR A 1 92 ? 24.203 -0.148 -16.190 1.00 59.91 92 TYR A N 1
ATOM 663 C CA . TYR A 1 92 ? 24.823 0.646 -17.265 1.00 59.91 92 TYR A CA 1
ATOM 664 C C . TYR A 1 92 ? 25.169 -0.207 -18.488 1.00 59.91 92 TYR A C 1
ATOM 666 O O . TYR A 1 92 ? 25.489 -1.404 -18.311 1.00 59.91 92 TYR A O 1
#

pLDDT: mean 84.95, std 10.69, range [55.59, 95.38]

Radius of gyration: 18.88 Å; chains: 1; bounding box: 48×23×50 Å

InterPro domains:
  IPR015812 Integrin beta subunit [PTHR10082] (1-88)
  IPR057243 Integrins beta, I-EGF domain, conserved site [PS00243] (35-48)
  IPR057243 Integrins beta, I-EGF domain, conserved site [PS00243] (74-87)

Organism: Branchiostoma floridae (NCBI:txid7739)

Secondary structure (DSSP, 8-state):
-----S-TT-TT--EESTTS-EETT-S-EETTEEGGGSEEEETTEEEEPTTEESTTS-EE---GGGB-TTS-BGGGSEEEETTEEEE-TT--